Protein AF-A0A4V2WMW3-F1 (afdb_monomer_lite)

Structure (mmCIF, N/CA/C/O backbone):
data_AF-A0A4V2WMW3-F1
#
_entry.id   AF-A0A4V2WMW3-F1
#
loop_
_ato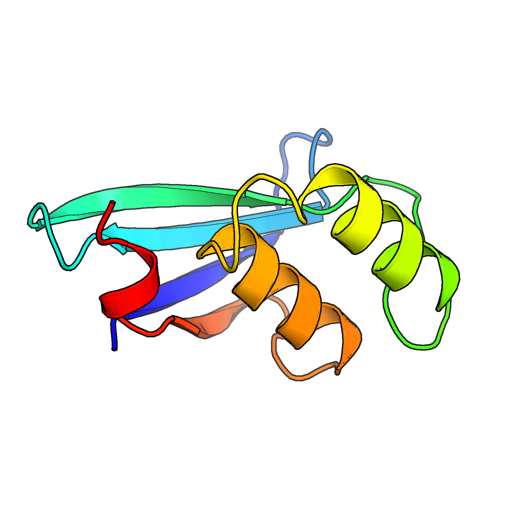m_site.group_PDB
_atom_site.id
_atom_site.type_symbol
_atom_site.label_atom_id
_atom_site.label_alt_id
_atom_site.label_comp_id
_atom_site.label_asym_id
_atom_site.label_entity_id
_atom_site.label_seq_id
_atom_site.pdbx_PDB_ins_code
_atom_site.Cartn_x
_atom_site.Cartn_y
_atom_site.Cartn_z
_atom_site.occupancy
_atom_site.B_iso_or_equiv
_atom_site.auth_seq_id
_atom_site.auth_comp_id
_atom_site.auth_asym_id
_atom_site.auth_atom_id
_atom_site.pdbx_PDB_model_num
ATOM 1 N N . MET A 1 1 ? -3.036 -7.005 13.407 1.00 87.00 1 MET A N 1
ATOM 2 C CA . MET A 1 1 ? -2.403 -6.607 12.131 1.00 87.00 1 MET A CA 1
ATOM 3 C C . MET A 1 1 ? -3.504 -6.277 11.152 1.00 87.00 1 MET A C 1
ATOM 5 O O . MET A 1 1 ? -4.464 -7.036 11.055 1.00 87.00 1 MET A O 1
ATOM 9 N N . ALA A 1 2 ? -3.363 -5.175 10.426 1.00 92.88 2 ALA A N 1
ATOM 10 C CA . ALA A 1 2 ? -4.360 -4.696 9.493 1.00 92.88 2 ALA A CA 1
ATOM 11 C C . ALA A 1 2 ? -4.039 -5.188 8.083 1.00 92.88 2 ALA A C 1
ATOM 13 O O . ALA A 1 2 ? -2.904 -5.092 7.609 1.00 92.88 2 ALA A O 1
ATOM 14 N N . ARG A 1 3 ? -5.055 -5.724 7.410 1.00 95.00 3 ARG A N 1
ATOM 15 C CA . ARG A 1 3 ? -4.924 -6.348 6.095 1.00 95.00 3 ARG A CA 1
ATOM 16 C C . ARG A 1 3 ? -5.341 -5.365 5.005 1.00 95.00 3 ARG A C 1
ATOM 18 O O . ARG A 1 3 ? -6.475 -4.895 4.986 1.00 95.00 3 ARG A O 1
ATOM 25 N N . PHE A 1 4 ? -4.432 -5.084 4.076 1.00 96.19 4 PHE A N 1
ATOM 26 C CA . PHE A 1 4 ? -4.659 -4.156 2.969 1.00 96.19 4 PHE A CA 1
ATOM 27 C C . PHE A 1 4 ? -4.536 -4.879 1.630 1.00 96.19 4 PHE A C 1
ATOM 29 O O . PHE A 1 4 ? -3.588 -5.627 1.409 1.00 96.19 4 PHE A O 1
ATOM 36 N N . LYS A 1 5 ? -5.478 -4.646 0.715 1.00 95.94 5 LYS A N 1
ATOM 37 C CA . LYS A 1 5 ? -5.402 -5.125 -0.668 1.00 95.94 5 LYS A CA 1
ATOM 38 C C . LYS A 1 5 ? -4.482 -4.204 -1.460 1.00 95.94 5 LYS A C 1
ATOM 40 O O . LYS A 1 5 ? -4.813 -3.034 -1.648 1.00 95.94 5 LYS A O 1
ATOM 45 N N . LEU A 1 6 ? -3.354 -4.736 -1.917 1.00 94.62 6 LEU A N 1
ATOM 46 C CA . LEU A 1 6 ? -2.388 -4.035 -2.749 1.00 94.62 6 LEU A CA 1
ATOM 47 C C . LEU A 1 6 ? -2.764 -4.202 -4.223 1.00 94.62 6 LEU A C 1
ATOM 49 O O . LEU A 1 6 ? -2.982 -5.314 -4.697 1.00 94.62 6 LEU A O 1
ATOM 53 N N . SER A 1 7 ? -2.818 -3.106 -4.963 1.00 94.00 7 SER A N 1
ATOM 54 C CA . SER A 1 7 ? -3.062 -3.083 -6.404 1.00 94.00 7 SER A CA 1
ATOM 55 C C . SER A 1 7 ? -2.152 -2.064 -7.077 1.00 94.00 7 SER A C 1
ATOM 57 O O . SER A 1 7 ? -1.505 -1.245 -6.415 1.00 94.00 7 SER A O 1
ATOM 59 N N . ARG A 1 8 ? -2.096 -2.112 -8.410 1.00 91.12 8 ARG A N 1
ATOM 60 C CA . ARG A 1 8 ? -1.521 -1.019 -9.196 1.00 91.12 8 ARG A CA 1
ATOM 61 C C . ARG A 1 8 ? -2.310 0.268 -8.921 1.00 91.12 8 ARG A C 1
ATOM 63 O O . ARG A 1 8 ? -3.505 0.207 -8.626 1.00 91.12 8 ARG A O 1
ATOM 70 N N . ASP A 1 9 ? -1.618 1.402 -8.951 1.00 90.62 9 ASP A N 1
ATOM 71 C CA . ASP A 1 9 ? -2.268 2.710 -9.011 1.00 90.62 9 ASP A CA 1
ATOM 72 C C . ASP A 1 9 ? -2.345 3.141 -10.480 1.00 90.62 9 ASP A C 1
ATOM 74 O O . ASP A 1 9 ? -1.319 3.326 -11.137 1.00 90.62 9 ASP A O 1
ATOM 78 N N . ASP A 1 10 ? -3.565 3.269 -10.993 1.00 85.38 10 ASP A N 1
ATOM 79 C CA . ASP A 1 10 ? -3.825 3.606 -12.395 1.00 85.38 10 ASP A CA 1
ATOM 80 C C . ASP A 1 10 ? -3.805 5.123 -12.651 1.00 85.38 10 ASP A C 1
ATOM 82 O O . ASP A 1 10 ? -3.885 5.562 -13.792 1.00 85.38 10 ASP A O 1
ATOM 86 N N . SER A 1 11 ? -3.640 5.948 -11.608 1.00 83.38 11 SER A N 1
ATOM 87 C CA . SER A 1 11 ? -3.568 7.411 -11.744 1.00 83.38 11 SER A CA 1
ATOM 88 C C . SER A 1 11 ? -2.269 7.921 -12.378 1.00 83.38 11 SER A C 1
ATOM 90 O O . SER A 1 11 ? -2.130 9.122 -12.605 1.00 83.38 11 SER A O 1
ATOM 92 N N . GLY A 1 12 ? -1.282 7.046 -12.587 1.00 77.75 12 GLY A N 1
ATOM 93 C CA . GLY A 1 12 ? 0.027 7.402 -13.139 1.00 77.75 12 GLY A CA 1
ATOM 94 C C . GLY A 1 12 ? 0.924 8.217 -12.200 1.00 77.75 12 GLY A C 1
ATOM 95 O O . GLY A 1 12 ? 2.064 8.489 -12.553 1.00 77.75 12 GLY A O 1
ATOM 96 N N . LYS A 1 13 ? 0.453 8.586 -10.999 1.00 84.44 13 LYS A N 1
ATOM 97 C CA . LYS A 1 13 ? 1.221 9.359 -9.999 1.00 84.44 13 LYS A CA 1
ATOM 98 C C . LYS A 1 13 ? 2.026 8.481 -9.040 1.00 84.44 13 LYS A C 1
ATOM 100 O O . LYS A 1 13 ? 3.026 8.925 -8.479 1.00 84.44 13 LYS A O 1
ATOM 105 N N . HIS A 1 14 ? 1.597 7.239 -8.853 1.00 89.69 14 HIS A N 1
ATOM 106 C CA . HIS A 1 14 ? 2.224 6.256 -7.974 1.00 89.69 14 HIS A CA 1
ATOM 107 C C . HIS A 1 14 ? 2.303 4.905 -8.678 1.00 89.69 14 HIS A C 1
ATOM 109 O O . HIS A 1 14 ? 1.631 4.681 -9.681 1.00 89.69 14 HIS A O 1
ATOM 115 N N . THR A 1 15 ? 3.124 3.988 -8.163 1.00 88.88 15 THR A N 1
ATOM 116 C CA . THR A 1 15 ? 3.219 2.637 -8.748 1.00 88.88 15 THR A CA 1
ATOM 117 C C . THR A 1 15 ? 2.285 1.642 -8.077 1.00 88.88 15 THR A C 1
ATOM 119 O O . THR A 1 15 ? 1.989 0.593 -8.650 1.00 88.88 15 THR A O 1
ATOM 122 N N . TRP A 1 16 ? 1.817 1.950 -6.867 1.00 91.25 16 TRP A N 1
ATOM 123 C CA . TRP A 1 16 ? 0.943 1.076 -6.103 1.00 91.25 16 TRP A CA 1
ATOM 124 C C . TRP A 1 16 ? -0.010 1.847 -5.198 1.00 91.25 16 TRP A C 1
ATOM 126 O O . TRP A 1 16 ? 0.281 2.950 -4.726 1.00 91.25 16 TRP A O 1
ATOM 136 N N . MET A 1 17 ? -1.125 1.193 -4.891 1.00 94.62 17 MET A N 1
ATOM 137 C CA . MET A 1 17 ? -2.060 1.608 -3.860 1.00 94.62 17 MET A CA 1
ATOM 138 C C . MET A 1 17 ? -2.480 0.416 -2.998 1.00 94.62 17 MET A C 1
ATOM 140 O O . MET A 1 17 ? -2.601 -0.702 -3.486 1.00 94.62 17 MET A O 1
ATOM 144 N N . ALA A 1 18 ? -2.717 0.657 -1.716 1.00 95.25 18 ALA A N 1
ATOM 145 C CA . ALA A 1 18 ? -3.163 -0.326 -0.746 1.00 95.25 18 ALA A CA 1
ATOM 146 C C . ALA A 1 18 ? -4.460 0.170 -0.097 1.00 95.25 18 ALA A C 1
ATOM 148 O O . ALA A 1 18 ? -4.477 1.243 0.507 1.00 95.25 18 ALA A O 1
ATOM 149 N N . ARG A 1 19 ? -5.549 -0.589 -0.235 1.00 96.06 19 ARG A N 1
ATOM 150 C CA . ARG A 1 19 ? -6.861 -0.266 0.352 1.00 96.06 19 ARG A CA 1
ATOM 151 C C . ARG A 1 19 ? -7.162 -1.202 1.516 1.00 96.06 19 ARG A C 1
ATOM 153 O O . ARG A 1 19 ? -7.007 -2.412 1.376 1.00 96.06 19 ARG A O 1
ATOM 160 N N . GLY A 1 20 ? -7.612 -0.656 2.634 1.00 95.38 20 GLY A N 1
ATOM 161 C CA . GLY A 1 20 ? -7.964 -1.429 3.823 1.00 95.38 20 GLY A CA 1
ATOM 162 C C . GLY A 1 20 ? -8.626 -0.550 4.872 1.00 95.38 20 GLY A C 1
ATOM 163 O O . GLY A 1 20 ? -8.977 0.596 4.596 1.00 95.38 20 GLY A O 1
ATOM 164 N N . THR A 1 21 ? -8.780 -1.084 6.075 1.00 96.31 21 THR A N 1
ATOM 165 C CA . THR A 1 21 ? -9.357 -0.360 7.210 1.00 96.31 21 THR A CA 1
ATOM 166 C C . THR A 1 21 ? -8.242 0.028 8.169 1.00 96.31 21 THR A C 1
ATOM 168 O O . THR A 1 21 ? -7.413 -0.811 8.520 1.00 96.31 21 THR A O 1
ATOM 171 N N . ASN A 1 22 ? -8.200 1.294 8.585 1.00 92.81 22 ASN A N 1
ATOM 172 C CA . ASN A 1 22 ? -7.300 1.722 9.648 1.00 92.81 22 ASN A CA 1
ATOM 173 C C . ASN A 1 22 ? -7.762 1.072 10.970 1.00 92.81 22 ASN A C 1
ATOM 175 O O . ASN A 1 22 ? -8.885 1.346 11.399 1.00 92.81 22 ASN A O 1
ATOM 179 N N . PRO A 1 23 ? -6.927 0.242 11.621 1.00 92.56 23 PRO A N 1
ATOM 180 C CA . PRO A 1 23 ? -7.301 -0.473 12.841 1.00 92.56 23 PRO A CA 1
ATOM 181 C C . PRO A 1 23 ? -7.531 0.454 14.044 1.00 92.56 23 PRO A C 1
ATOM 183 O O . PRO A 1 23 ? -8.208 0.060 14.984 1.00 92.56 23 PRO A O 1
ATOM 186 N N . GLU A 1 24 ? -6.987 1.672 14.027 1.00 91.38 24 GLU A N 1
ATOM 187 C CA . GLU A 1 24 ? -7.161 2.658 15.097 1.00 91.38 24 GLU A CA 1
ATOM 188 C C . GLU A 1 24 ? -8.511 3.377 15.004 1.00 91.38 24 GLU A C 1
ATOM 190 O O . GLU A 1 24 ? -9.167 3.615 16.011 1.00 91.38 24 GLU A O 1
ATOM 195 N N . THR A 1 25 ? -8.940 3.726 13.788 1.00 91.50 25 THR A N 1
ATOM 196 C CA . THR A 1 25 ? -10.127 4.575 13.579 1.00 91.50 25 THR A CA 1
ATOM 197 C C . THR A 1 25 ? -11.336 3.819 13.035 1.00 91.50 25 THR A C 1
ATOM 199 O O . THR A 1 25 ? -12.417 4.394 12.936 1.00 91.50 25 THR A O 1
ATOM 202 N N . GLY A 1 26 ? -11.165 2.566 12.603 1.00 91.88 26 GLY A N 1
ATOM 203 C CA . GLY A 1 26 ? -12.203 1.775 11.935 1.00 91.88 26 GLY A CA 1
ATOM 204 C C . GLY A 1 26 ? -12.600 2.297 10.547 1.00 91.88 26 GLY A C 1
ATOM 205 O O . GLY A 1 26 ? -13.518 1.765 9.927 1.00 91.88 26 GLY A O 1
ATOM 206 N N . ARG A 1 27 ? -11.926 3.333 10.030 1.00 93.88 27 ARG A N 1
ATOM 207 C CA . ARG A 1 27 ? -12.262 3.975 8.751 1.00 93.88 27 ARG A CA 1
ATOM 208 C C . ARG A 1 27 ? -11.516 3.340 7.586 1.00 93.88 27 ARG A C 1
ATOM 210 O O . ARG A 1 27 ? -10.355 2.947 7.712 1.00 93.88 27 ARG A O 1
ATOM 217 N N . ALA A 1 28 ? -12.164 3.304 6.424 1.00 94.75 28 ALA A N 1
ATOM 218 C CA . ALA A 1 28 ? -11.511 2.919 5.181 1.00 94.75 28 ALA A CA 1
ATOM 219 C C . ALA A 1 28 ? -10.395 3.919 4.833 1.00 94.75 28 ALA A C 1
ATOM 221 O O . ALA A 1 28 ? -10.599 5.132 4.841 1.00 94.75 28 ALA A O 1
ATOM 222 N N . VAL A 1 29 ? -9.211 3.401 4.513 1.00 94.94 29 VAL A N 1
ATOM 223 C CA . VAL A 1 29 ? -8.025 4.182 4.160 1.00 94.94 29 VAL A CA 1
ATOM 224 C C . VAL A 1 29 ? -7.397 3.621 2.891 1.00 94.94 29 VAL A C 1
ATOM 226 O O . VAL A 1 29 ? -7.329 2.411 2.665 1.00 94.94 29 VAL A O 1
ATOM 229 N N . THR A 1 30 ? -6.907 4.535 2.056 1.00 94.44 30 THR A N 1
ATOM 230 C CA . THR A 1 30 ? -6.083 4.218 0.891 1.00 94.44 30 THR A CA 1
ATOM 231 C C . THR A 1 30 ? -4.683 4.775 1.101 1.00 94.44 30 THR A C 1
ATOM 233 O O . THR A 1 30 ? -4.508 5.982 1.241 1.00 94.44 30 THR A O 1
ATOM 236 N N . ILE A 1 31 ? -3.683 3.902 1.078 1.00 93.25 31 ILE A N 1
ATOM 237 C CA . ILE A 1 31 ? -2.264 4.262 1.136 1.00 93.25 31 ILE A CA 1
ATOM 238 C C . ILE A 1 31 ? -1.710 4.164 -0.283 1.00 93.25 31 ILE A C 1
ATOM 240 O O . ILE A 1 31 ? -1.981 3.189 -0.975 1.00 93.25 31 ILE A O 1
ATOM 244 N N . ARG A 1 32 ? -0.941 5.153 -0.738 1.00 92.62 32 ARG A N 1
ATOM 245 C CA . ARG A 1 32 ? -0.324 5.149 -2.075 1.00 92.62 32 ARG A CA 1
ATOM 246 C C . ARG A 1 32 ? 1.173 5.377 -1.974 1.00 92.62 32 ARG A C 1
ATOM 248 O O . ARG A 1 32 ? 1.636 6.109 -1.091 1.00 92.62 32 ARG A O 1
ATOM 255 N N . GLY A 1 33 ? 1.934 4.775 -2.880 1.00 88.69 33 GLY A N 1
ATOM 256 C CA . GLY A 1 33 ? 3.379 4.931 -2.867 1.00 88.69 33 GLY A CA 1
ATOM 257 C C . GLY A 1 33 ? 4.099 4.434 -4.109 1.00 88.69 33 GLY A C 1
ATOM 258 O O . GLY A 1 33 ? 3.512 3.977 -5.089 1.00 88.69 33 GLY A O 1
ATOM 259 N N . GLY A 1 34 ? 5.422 4.556 -4.043 1.00 82.94 34 GLY A N 1
ATOM 260 C CA . GLY A 1 34 ? 6.305 4.368 -5.182 1.00 82.94 34 GLY A CA 1
ATOM 261 C C . GLY A 1 34 ? 6.263 5.549 -6.150 1.00 82.94 34 GLY A C 1
ATOM 262 O O . GLY A 1 34 ? 5.263 6.262 -6.258 1.00 82.94 34 GLY A O 1
ATOM 263 N N . GLN A 1 35 ? 7.382 5.745 -6.837 1.00 82.56 35 GLN A N 1
ATOM 264 C CA . GLN A 1 35 ? 7.539 6.748 -7.878 1.00 82.56 35 GLN A CA 1
ATOM 265 C C . GLN A 1 35 ? 7.528 6.037 -9.241 1.00 82.56 35 GLN A C 1
ATOM 267 O O . GLN A 1 35 ? 8.291 5.084 -9.429 1.00 82.56 35 GLN A O 1
ATOM 272 N N . PRO A 1 36 ? 6.638 6.425 -10.170 1.00 78.62 36 PRO A N 1
ATOM 273 C C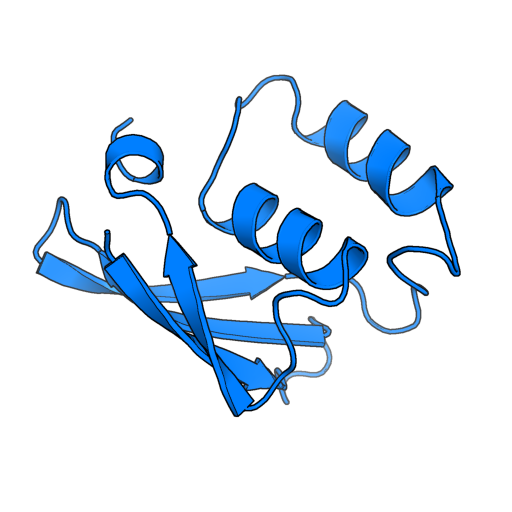A . PRO A 1 36 ? 6.640 5.904 -11.534 1.00 78.62 36 PRO A CA 1
ATOM 274 C C . PRO A 1 36 ? 8.008 6.085 -12.196 1.00 78.62 36 PRO A C 1
ATOM 276 O O . PRO A 1 36 ? 8.651 7.115 -12.016 1.00 78.62 36 PRO A O 1
ATOM 279 N N . GLY A 1 37 ? 8.464 5.077 -12.940 1.00 73.81 37 GLY A N 1
ATOM 280 C CA . GLY A 1 37 ? 9.758 5.114 -13.633 1.00 73.81 37 GLY A CA 1
ATOM 281 C C . GLY A 1 37 ? 10.985 4.956 -12.730 1.00 73.81 37 GLY A C 1
ATOM 282 O O . GLY A 1 37 ? 12.093 4.850 -13.242 1.00 73.81 37 GLY A O 1
ATOM 283 N N . THR A 1 38 ? 10.818 4.889 -11.407 1.00 73.44 38 THR A N 1
ATOM 284 C CA . THR A 1 38 ? 11.921 4.624 -10.481 1.00 73.44 38 THR A CA 1
ATOM 285 C C . THR A 1 38 ? 11.993 3.125 -10.189 1.00 73.44 38 THR A C 1
ATOM 287 O O . THR A 1 38 ? 11.047 2.577 -9.611 1.00 73.44 38 THR A O 1
ATOM 290 N N . PRO A 1 39 ? 13.092 2.438 -10.557 1.00 67.06 39 PRO A N 1
ATOM 291 C CA . PRO A 1 39 ? 13.321 1.066 -10.131 1.00 67.06 39 PRO A CA 1
ATOM 292 C C . PRO A 1 39 ? 13.415 1.022 -8.605 1.00 67.06 39 PRO A C 1
ATOM 294 O O . PRO A 1 39 ? 13.908 1.958 -7.976 1.00 67.06 39 PRO A O 1
ATOM 297 N N . VAL A 1 40 ? 12.919 -0.058 -8.012 1.00 69.44 40 VAL A N 1
ATOM 298 C CA . VAL A 1 40 ? 12.809 -0.236 -6.562 1.00 69.44 40 VAL A CA 1
ATOM 299 C C . VAL A 1 40 ? 13.362 -1.609 -6.164 1.00 69.44 40 VAL A C 1
ATOM 301 O O . VAL A 1 40 ? 13.320 -2.547 -6.959 1.00 69.44 40 VAL A O 1
ATOM 304 N N . GLY A 1 41 ? 13.863 -1.748 -4.935 1.00 65.38 41 GLY A N 1
ATOM 305 C CA . GLY A 1 41 ? 14.364 -3.018 -4.393 1.00 65.38 41 GLY A CA 1
ATOM 306 C C . GLY A 1 41 ? 15.787 -3.327 -4.838 1.00 65.38 41 GLY A C 1
ATOM 307 O O . GLY A 1 41 ? 16.593 -2.415 -4.995 1.00 65.38 41 GLY A O 1
ATOM 308 N N . ARG A 1 42 ? 16.102 -4.607 -5.085 1.00 63.94 42 ARG A N 1
ATOM 309 C CA . ARG A 1 42 ? 17.452 -5.044 -5.514 1.00 63.94 42 ARG A CA 1
ATOM 310 C C . ARG A 1 42 ? 17.969 -4.337 -6.773 1.00 63.94 42 ARG A C 1
ATOM 312 O O . ARG A 1 42 ? 19.174 -4.236 -6.952 1.00 63.94 42 ARG A O 1
ATOM 319 N N . ALA A 1 43 ? 17.069 -3.842 -7.622 1.00 66.69 43 ALA A N 1
ATOM 320 C CA . ALA A 1 43 ? 17.417 -3.087 -8.823 1.00 66.69 43 ALA A CA 1
ATOM 321 C C . ALA A 1 43 ? 17.844 -1.631 -8.539 1.00 66.69 43 ALA A C 1
ATOM 323 O O . ALA A 1 43 ? 18.354 -0.970 -9.437 1.00 66.69 43 ALA A O 1
ATOM 324 N N . ASN A 1 44 ? 17.612 -1.111 -7.327 1.00 67.69 44 ASN A N 1
ATOM 325 C CA . ASN A 1 44 ? 17.992 0.245 -6.929 1.00 67.69 44 ASN A CA 1
ATOM 326 C C . ASN A 1 44 ? 18.141 0.368 -5.395 1.00 67.69 44 ASN A C 1
ATOM 328 O O . ASN A 1 44 ? 17.243 0.897 -4.729 1.00 67.69 44 ASN A O 1
ATOM 332 N N . PRO A 1 45 ? 19.263 -0.089 -4.813 1.00 67.62 45 PRO A N 1
ATOM 333 C CA . PRO A 1 45 ? 19.500 -0.012 -3.367 1.00 67.62 45 PRO A CA 1
ATOM 334 C C . PRO A 1 45 ? 19.558 1.432 -2.829 1.00 67.62 45 PRO A C 1
ATOM 336 O O . PRO A 1 45 ? 19.203 1.680 -1.680 1.00 67.62 45 PRO A O 1
ATOM 339 N N . GLN A 1 46 ? 19.907 2.418 -3.664 1.00 68.31 46 GLN A N 1
ATOM 340 C CA . GLN A 1 46 ? 19.862 3.840 -3.291 1.00 68.31 46 GLN A CA 1
ATOM 341 C C . GLN A 1 46 ? 18.432 4.360 -3.070 1.00 68.31 46 GLN A C 1
ATOM 343 O O . GLN A 1 46 ? 18.237 5.340 -2.347 1.00 68.31 46 GLN A O 1
ATOM 348 N N . SER A 1 47 ? 17.414 3.714 -3.652 1.00 66.88 47 SER A N 1
ATOM 349 C CA . SER A 1 47 ? 16.014 4.091 -3.409 1.00 66.88 47 SER A CA 1
ATOM 350 C C . SER A 1 47 ? 15.585 3.856 -1.960 1.00 66.88 47 SER A C 1
ATOM 352 O O . SER A 1 47 ? 14.798 4.641 -1.437 1.00 66.88 47 SER A O 1
ATOM 354 N N . GLU A 1 48 ? 16.139 2.835 -1.299 1.00 66.81 48 GLU A N 1
ATOM 355 C CA . GLU A 1 48 ? 15.894 2.570 0.121 1.00 66.81 48 GLU A CA 1
ATOM 356 C C . GLU A 1 48 ? 16.561 3.640 0.987 1.00 66.81 48 GLU A C 1
ATOM 358 O O . GLU A 1 48 ? 15.878 4.298 1.767 1.00 66.81 48 GLU A O 1
ATOM 363 N N . GLN A 1 49 ? 17.846 3.928 0.752 1.00 66.50 49 GLN A N 1
ATOM 364 C CA . GLN A 1 49 ? 18.583 4.961 1.494 1.00 66.50 49 GLN A CA 1
ATOM 365 C C . GLN A 1 49 ? 17.973 6.360 1.351 1.00 66.50 49 GLN A C 1
ATOM 367 O O . GLN A 1 49 ? 17.817 7.077 2.335 1.00 66.50 49 GLN A O 1
ATOM 372 N N . THR A 1 50 ? 17.608 6.770 0.134 1.00 66.94 50 THR A N 1
ATOM 373 C CA . THR A 1 50 ? 17.020 8.101 -0.099 1.00 66.94 50 THR A CA 1
ATOM 374 C C . THR A 1 50 ? 15.607 8.219 0.465 1.00 66.94 50 THR A C 1
ATOM 376 O O . THR A 1 50 ? 15.203 9.300 0.894 1.00 66.94 50 THR A O 1
ATOM 379 N N . PHE A 1 51 ? 14.843 7.126 0.486 1.00 68.06 51 PHE A N 1
ATOM 380 C CA . PHE A 1 51 ? 13.534 7.101 1.124 1.00 68.06 51 PHE A CA 1
ATOM 381 C C . PHE A 1 51 ? 13.653 7.123 2.649 1.00 68.06 51 PHE A C 1
ATOM 383 O O . PHE A 1 51 ? 12.911 7.865 3.289 1.00 68.06 51 PHE A O 1
ATOM 390 N N . ASP A 1 52 ? 14.591 6.366 3.219 1.00 67.56 52 ASP A N 1
ATOM 391 C CA . ASP A 1 52 ? 14.882 6.383 4.651 1.00 67.56 52 ASP A CA 1
ATOM 392 C C . ASP A 1 52 ? 15.339 7.772 5.091 1.00 67.56 52 ASP A C 1
ATOM 394 O O . ASP A 1 52 ? 14.679 8.365 5.937 1.00 67.56 52 ASP A O 1
ATOM 398 N N . ALA A 1 53 ? 16.307 8.382 4.403 1.00 63.53 53 ALA A N 1
ATOM 399 C CA . ALA A 1 53 ? 16.761 9.742 4.697 1.00 63.53 53 ALA A CA 1
ATOM 400 C C . ALA A 1 53 ? 15.629 10.791 4.647 1.00 63.53 53 ALA A C 1
ATOM 402 O O . ALA A 1 53 ? 15.607 11.729 5.440 1.00 63.53 53 ALA A O 1
ATOM 403 N N . ARG A 1 54 ? 14.653 10.636 3.738 1.00 62.97 54 ARG A N 1
ATOM 404 C CA . ARG A 1 54 ? 13.483 11.532 3.638 1.00 62.97 54 ARG A CA 1
ATOM 405 C C . ARG A 1 54 ? 12.419 11.280 4.710 1.00 62.97 54 ARG A C 1
ATOM 407 O O . ARG A 1 54 ? 11.580 12.149 4.933 1.00 62.97 54 ARG A O 1
ATOM 414 N N . HIS A 1 55 ? 12.412 10.102 5.331 1.00 61.59 55 HIS A N 1
ATOM 415 C CA . HIS A 1 55 ? 11.358 9.661 6.249 1.00 61.59 55 HIS A CA 1
ATOM 416 C C . HIS A 1 55 ? 11.847 9.316 7.664 1.00 61.59 55 HIS A C 1
ATOM 418 O O . HIS A 1 55 ? 11.016 9.007 8.520 1.00 61.59 55 HIS A O 1
ATOM 424 N N . ASP A 1 56 ? 13.147 9.409 7.942 1.00 58.78 56 ASP A N 1
ATOM 425 C CA . ASP A 1 56 ? 13.742 9.112 9.249 1.00 58.78 56 ASP A CA 1
ATOM 426 C C . ASP A 1 56 ? 13.228 10.036 10.354 1.00 58.78 56 ASP A C 1
ATOM 428 O O . ASP A 1 56 ? 13.013 9.583 11.475 1.00 58.78 56 ASP A O 1
ATOM 432 N N . ALA A 1 57 ? 12.869 11.280 10.023 1.00 54.69 57 ALA A N 1
ATOM 433 C CA . ALA A 1 57 ? 12.224 12.200 10.962 1.00 54.69 57 ALA A CA 1
ATOM 434 C C . ALA A 1 57 ? 10.820 11.745 11.428 1.00 54.69 57 ALA A C 1
ATOM 436 O O . ALA A 1 57 ? 10.304 12.266 12.411 1.00 54.69 57 ALA A O 1
ATOM 437 N N . THR A 1 58 ? 10.181 10.793 10.732 1.00 58.81 58 THR A N 1
ATOM 438 C CA . THR A 1 58 ? 8.785 10.367 10.984 1.00 58.81 58 THR A CA 1
ATOM 439 C C . THR A 1 58 ? 8.638 8.930 11.492 1.00 58.81 58 THR A C 1
ATOM 441 O O . THR A 1 58 ? 7.518 8.476 11.721 1.00 58.81 58 THR A O 1
ATOM 444 N N . GLY A 1 59 ? 9.743 8.199 11.668 1.00 74.50 59 GLY A N 1
ATOM 445 C CA . GLY A 1 59 ? 9.707 6.796 12.083 1.00 74.50 59 GLY A CA 1
ATOM 446 C C . GLY A 1 59 ? 9.068 5.851 11.051 1.00 74.50 59 GLY A C 1
ATOM 447 O O . GLY A 1 59 ? 8.907 6.161 9.866 1.00 74.50 59 GLY A O 1
ATOM 448 N N . MET A 1 60 ? 8.734 4.633 11.488 1.00 83.06 60 MET A N 1
ATOM 449 C CA . MET A 1 60 ? 8.114 3.618 10.629 1.00 83.06 60 MET A CA 1
ATOM 450 C C . MET A 1 60 ? 6.623 3.921 10.439 1.00 83.06 60 MET A C 1
ATOM 452 O O . MET A 1 60 ? 5.843 3.823 11.379 1.00 83.06 60 MET A O 1
ATOM 456 N N . THR A 1 61 ? 6.214 4.225 9.208 1.00 87.81 61 THR A N 1
ATOM 457 C CA . THR A 1 61 ? 4.805 4.454 8.842 1.00 87.81 61 THR A CA 1
ATOM 458 C C . THR A 1 61 ? 4.239 3.280 8.031 1.00 87.81 61 THR A C 1
ATOM 460 O O . THR A 1 61 ? 5.010 2.515 7.441 1.00 87.81 61 THR A O 1
ATOM 463 N N . PRO A 1 62 ? 2.904 3.148 7.888 1.00 90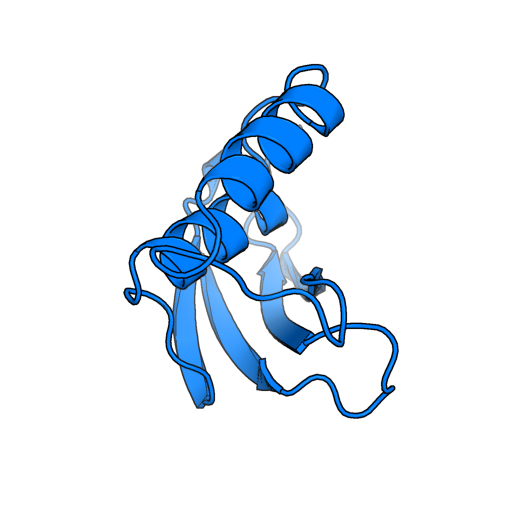.25 62 PRO A N 1
ATOM 464 C CA . PRO A 1 62 ? 2.285 2.107 7.063 1.00 90.25 62 PRO A CA 1
ATOM 465 C C . PRO A 1 62 ? 2.781 2.134 5.610 1.00 90.25 62 PRO A C 1
ATOM 467 O O . PRO A 1 62 ? 2.986 1.095 4.984 1.00 90.25 62 PRO A O 1
ATOM 470 N N . LYS A 1 63 ? 3.039 3.335 5.076 1.00 89.94 63 LYS A N 1
ATOM 471 C CA . LYS A 1 63 ? 3.589 3.528 3.728 1.00 89.94 63 LYS A CA 1
ATOM 472 C C . LYS A 1 63 ? 5.038 3.043 3.622 1.00 89.94 63 LYS A C 1
ATOM 474 O O . LYS A 1 63 ? 5.361 2.341 2.665 1.00 89.94 63 LYS A O 1
ATOM 479 N N . LYS A 1 64 ? 5.893 3.399 4.592 1.00 86.44 64 LYS A N 1
ATOM 480 C CA . LYS A 1 64 ? 7.299 2.952 4.661 1.00 86.44 64 LYS A CA 1
ATOM 481 C C . LYS A 1 64 ? 7.379 1.429 4.760 1.00 86.44 64 LYS A C 1
ATOM 483 O O . LYS A 1 64 ? 8.134 0.810 4.017 1.00 86.44 64 LYS A O 1
ATOM 488 N N . TRP A 1 65 ? 6.516 0.832 5.579 1.00 89.75 65 TRP A N 1
ATOM 489 C CA . TRP A 1 65 ? 6.391 -0.617 5.713 1.00 89.75 65 TRP A CA 1
ATOM 490 C C . TRP A 1 65 ? 6.082 -1.312 4.382 1.00 89.75 65 TRP A C 1
ATOM 492 O O . TRP A 1 65 ? 6.803 -2.226 3.986 1.00 89.75 65 TRP A O 1
ATOM 502 N N . ILE A 1 66 ? 5.065 -0.849 3.643 1.00 89.56 66 ILE A N 1
ATOM 503 C CA . ILE A 1 66 ? 4.730 -1.436 2.335 1.00 89.56 66 ILE A CA 1
ATOM 504 C C . ILE A 1 66 ? 5.885 -1.262 1.343 1.00 89.56 66 ILE A C 1
ATOM 506 O O . ILE A 1 66 ? 6.223 -2.217 0.650 1.00 89.56 66 ILE A O 1
ATOM 510 N N . ASN A 1 67 ? 6.510 -0.081 1.274 1.00 86.44 67 ASN A N 1
ATOM 511 C CA . ASN A 1 67 ? 7.655 0.142 0.384 1.00 86.44 67 ASN A CA 1
ATOM 512 C C . ASN A 1 67 ? 8.795 -0.843 0.669 1.00 86.44 67 ASN A C 1
ATOM 514 O O . ASN A 1 67 ? 9.277 -1.480 -0.266 1.00 86.44 67 ASN A O 1
ATOM 518 N N . LYS A 1 68 ? 9.148 -1.039 1.944 1.00 85.12 68 LYS A N 1
ATOM 519 C CA . LYS A 1 68 ? 10.178 -1.999 2.348 1.00 85.12 68 LYS A CA 1
ATOM 520 C C . LYS A 1 68 ? 9.823 -3.430 1.946 1.00 85.12 68 LYS A C 1
ATOM 522 O O . LYS A 1 68 ? 10.635 -4.130 1.350 1.00 85.12 68 LYS A O 1
ATOM 527 N N . LEU A 1 69 ? 8.576 -3.850 2.169 1.00 87.81 69 LEU A N 1
ATOM 528 C CA . LEU A 1 69 ? 8.118 -5.166 1.717 1.00 87.81 69 LEU A CA 1
ATOM 529 C C . LEU A 1 69 ? 8.147 -5.311 0.191 1.00 87.81 69 LEU A C 1
ATOM 531 O O . LEU A 1 69 ? 8.420 -6.398 -0.314 1.00 87.81 69 LEU A O 1
ATOM 535 N N . ARG A 1 70 ? 7.876 -4.243 -0.566 1.00 84.62 70 ARG A N 1
ATOM 536 C CA . ARG A 1 70 ? 7.997 -4.271 -2.030 1.00 84.62 70 ARG A CA 1
ATOM 537 C C . ARG A 1 70 ? 9.454 -4.388 -2.479 1.00 84.62 70 ARG A C 1
ATOM 539 O O . ARG A 1 70 ? 9.710 -5.125 -3.426 1.00 84.62 70 ARG A O 1
ATOM 546 N N . TRP A 1 71 ? 10.388 -3.719 -1.805 1.00 79.38 71 TRP A N 1
ATOM 547 C CA . TRP A 1 71 ? 11.829 -3.835 -2.071 1.00 79.38 71 TRP A CA 1
ATOM 548 C C . TRP A 1 71 ? 12.370 -5.240 -1.839 1.00 79.38 71 TRP A C 1
ATOM 550 O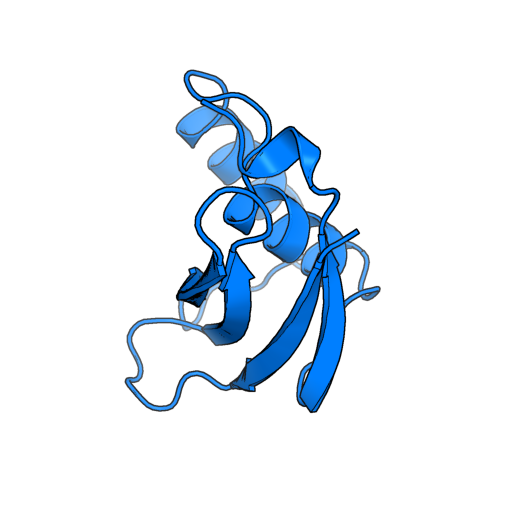 O . TRP A 1 71 ? 13.110 -5.756 -2.676 1.00 79.38 71 TRP A O 1
ATOM 560 N N . ASP A 1 72 ? 11.902 -5.885 -0.776 1.00 81.56 72 ASP A N 1
ATOM 561 C CA . ASP A 1 72 ? 12.212 -7.276 -0.452 1.00 81.56 72 ASP A CA 1
ATOM 562 C C . ASP A 1 72 ? 11.496 -8.298 -1.354 1.00 81.56 72 ASP A C 1
ATOM 564 O O . ASP A 1 72 ? 11.644 -9.503 -1.152 1.00 81.56 72 ASP A O 1
ATOM 568 N N . ASN A 1 73 ? 10.684 -7.846 -2.318 1.00 81.75 73 ASN A N 1
ATOM 569 C CA . ASN A 1 73 ? 9.805 -8.688 -3.135 1.00 81.75 73 ASN A CA 1
ATOM 570 C C . ASN A 1 73 ? 8.802 -9.534 -2.309 1.00 81.75 73 ASN A C 1
ATOM 572 O O . ASN A 1 73 ? 8.349 -10.592 -2.737 1.00 81.75 73 ASN A O 1
ATOM 576 N N . LYS A 1 74 ? 8.432 -9.058 -1.114 1.00 84.31 74 LYS A N 1
ATOM 577 C CA . LYS A 1 74 ? 7.477 -9.693 -0.184 1.00 84.31 74 LYS A CA 1
ATOM 578 C C . LYS A 1 74 ? 6.050 -9.146 -0.301 1.00 84.31 74 LYS A C 1
ATOM 580 O O . LYS A 1 74 ? 5.132 -9.711 0.283 1.00 84.31 74 LYS A O 1
ATOM 585 N N . ALA A 1 75 ? 5.846 -8.060 -1.047 1.00 86.19 75 ALA A N 1
ATOM 586 C CA . ALA A 1 75 ? 4.531 -7.460 -1.295 1.00 86.19 75 ALA A CA 1
ATOM 587 C C . ALA A 1 75 ? 4.239 -7.316 -2.806 1.00 86.19 75 ALA A C 1
ATOM 589 O O . ALA A 1 75 ? 4.248 -6.203 -3.343 1.00 86.19 75 ALA A O 1
ATOM 590 N N . PRO A 1 76 ? 3.998 -8.429 -3.523 1.00 85.81 76 PRO A N 1
ATOM 591 C CA . PRO A 1 76 ? 3.572 -8.386 -4.919 1.00 85.81 76 PRO A CA 1
ATOM 592 C C . PRO A 1 76 ? 2.213 -7.689 -5.080 1.00 85.81 76 PRO A C 1
ATOM 594 O O . PRO A 1 76 ? 1.353 -7.733 -4.198 1.00 85.81 76 PRO A O 1
ATOM 597 N N . LEU A 1 77 ? 2.008 -7.047 -6.232 1.00 87.81 77 LEU A N 1
ATOM 598 C CA . LEU A 1 77 ? 0.728 -6.423 -6.577 1.00 87.81 77 LEU A CA 1
ATOM 599 C C . LEU A 1 77 ? -0.392 -7.477 -6.669 1.00 87.81 77 LEU A C 1
ATOM 601 O O . LEU A 1 77 ? -0.137 -8.657 -6.902 1.00 87.81 77 LEU A O 1
ATOM 605 N N . ASN A 1 78 ? -1.642 -7.035 -6.506 1.00 89.50 78 ASN A N 1
ATOM 606 C CA . ASN A 1 78 ? -2.861 -7.859 -6.504 1.00 89.50 78 ASN A CA 1
ATOM 607 C C . ASN A 1 78 ? -2.949 -8.880 -5.358 1.00 89.50 78 ASN A C 1
ATOM 609 O O . ASN A 1 78 ? -3.753 -9.811 -5.406 1.00 89.50 78 ASN A O 1
ATOM 613 N N . ARG A 1 79 ? -2.150 -8.697 -4.305 1.00 92.38 79 ARG A N 1
ATOM 614 C CA . ARG A 1 79 ? -2.156 -9.522 -3.091 1.00 92.38 79 ARG A CA 1
ATOM 615 C C . ARG A 1 79 ? -2.511 -8.680 -1.874 1.00 92.38 79 ARG A C 1
ATOM 617 O O . ARG A 1 79 ? -2.676 -7.465 -1.956 1.00 92.38 79 ARG A O 1
ATOM 624 N N . PHE A 1 80 ? -2.668 -9.345 -0.739 1.00 93.75 80 PHE A N 1
ATOM 625 C CA . PHE A 1 80 ? -2.834 -8.662 0.532 1.00 93.75 80 PHE A CA 1
ATOM 626 C C . PHE A 1 80 ? -1.483 -8.461 1.204 1.00 93.75 80 PHE A C 1
ATOM 628 O O . PHE A 1 80 ? -0.611 -9.320 1.116 1.00 93.75 80 PHE A O 1
ATOM 635 N N . VAL A 1 81 ? -1.344 -7.330 1.883 1.00 93.94 81 VAL A N 1
ATOM 636 C CA . VAL A 1 81 ? -0.212 -7.016 2.746 1.00 93.94 81 VAL A CA 1
ATOM 637 C C . VAL A 1 81 ? -0.717 -6.798 4.164 1.00 93.94 81 VAL A C 1
ATOM 639 O O . VAL A 1 81 ? -1.777 -6.202 4.374 1.00 93.94 81 VAL A O 1
ATOM 642 N N . GLU A 1 82 ? 0.041 -7.299 5.128 1.00 94.62 82 GLU A N 1
ATOM 643 C CA . GLU A 1 82 ? -0.230 -7.108 6.545 1.00 94.62 82 GLU A CA 1
ATOM 644 C C . GLU A 1 82 ? 0.630 -5.971 7.075 1.00 94.62 82 GLU A C 1
ATOM 646 O O . GLU A 1 82 ? 1.847 -5.926 6.868 1.00 94.62 82 GLU A O 1
ATOM 651 N N . ILE A 1 83 ? -0.023 -5.027 7.740 1.00 92.56 83 ILE A N 1
ATOM 652 C CA . ILE A 1 83 ? 0.616 -3.866 8.341 1.00 92.56 83 ILE A CA 1
ATOM 653 C C . ILE A 1 83 ? 0.396 -3.957 9.852 1.00 92.56 83 ILE A C 1
ATOM 655 O O . ILE A 1 83 ? -0.751 -4.075 10.290 1.00 92.56 83 ILE A O 1
ATOM 659 N N . PRO A 1 84 ? 1.456 -3.913 10.675 1.00 93.44 84 PRO A N 1
ATOM 660 C CA . PRO A 1 84 ? 1.298 -3.906 12.122 1.00 93.44 84 PRO A CA 1
ATOM 661 C C . PRO A 1 84 ? 0.453 -2.715 12.594 1.00 93.44 84 PRO A C 1
ATOM 663 O O . PRO A 1 84 ? 0.727 -1.575 12.223 1.00 93.44 84 PRO A O 1
ATOM 666 N N . ASP A 1 85 ? -0.533 -2.966 13.459 1.00 91.44 85 ASP A N 1
ATOM 667 C CA . ASP A 1 85 ? -1.507 -1.945 13.894 1.00 91.44 85 ASP A CA 1
ATOM 668 C C . ASP A 1 85 ? -0.829 -0.773 14.614 1.00 91.44 85 ASP A C 1
ATOM 670 O O . ASP A 1 85 ? -1.250 0.374 14.499 1.00 91.44 85 ASP A O 1
ATOM 674 N N . ARG A 1 86 ? 0.291 -1.055 15.291 1.00 90.12 86 ARG A N 1
ATOM 675 C CA . ARG A 1 86 ? 1.143 -0.052 15.941 1.00 90.12 86 ARG A CA 1
ATOM 676 C C . ARG A 1 86 ? 1.668 1.027 14.993 1.00 90.12 86 ARG A C 1
ATOM 678 O O . ARG A 1 86 ? 1.994 2.099 15.468 1.00 90.12 86 ARG A O 1
ATOM 685 N N . LEU A 1 87 ? 1.757 0.757 13.686 1.00 89.56 87 LEU A N 1
ATOM 686 C CA . LEU A 1 87 ? 2.218 1.745 12.704 1.00 89.56 87 LEU A CA 1
ATOM 687 C C . LEU A 1 87 ? 1.142 2.783 12.366 1.00 89.56 87 LEU A C 1
ATOM 689 O O . LEU A 1 87 ? 1.441 3.758 11.689 1.00 89.56 87 LEU A O 1
ATOM 693 N N . PHE A 1 88 ? -0.108 2.567 12.780 1.00 86.88 88 PHE A N 1
ATOM 694 C CA . PHE A 1 88 ? -1.188 3.535 12.590 1.00 86.88 88 PHE A CA 1
ATOM 695 C C . PHE A 1 88 ? -1.323 4.499 13.766 1.00 86.88 88 PHE A C 1
ATOM 697 O O . PHE A 1 88 ? -1.798 5.608 13.556 1.00 86.88 88 PHE A O 1
ATOM 704 N N . ARG A 1 89 ? -0.855 4.093 14.953 1.00 82.12 89 ARG A N 1
ATOM 705 C CA . ARG A 1 89 ? -0.871 4.908 16.169 1.00 82.12 89 ARG A CA 1
ATOM 706 C C . ARG A 1 89 ? 0.110 6.067 16.006 1.00 82.12 89 ARG A C 1
ATOM 708 O O . ARG A 1 89 ? 1.269 5.833 15.659 1.00 82.12 89 ARG A O 1
ATOM 715 N N . LYS A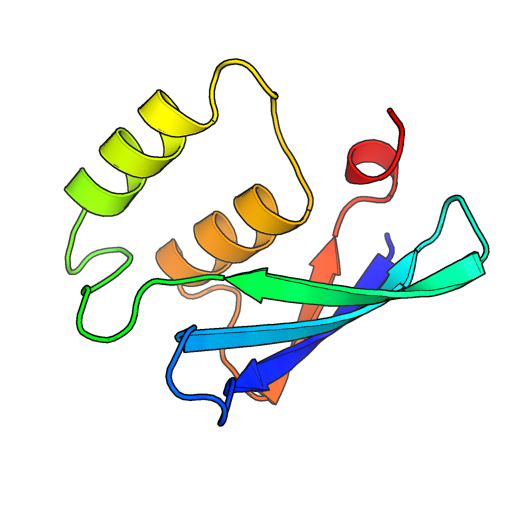 1 90 ? -0.375 7.287 16.211 1.00 64.69 90 LYS A N 1
ATOM 716 C CA . LYS A 1 90 ? 0.458 8.492 16.271 1.00 64.69 90 LYS A CA 1
ATOM 717 C C . LYS A 1 90 ? 1.015 8.714 17.667 1.00 64.69 90 LYS A C 1
ATOM 719 O O . LYS A 1 90 ? 0.302 8.377 18.636 1.00 64.69 90 LYS A O 1
#

pLDDT: mean 83.29, std 11.41, range [54.69, 96.31]

Sequence (90 aa):
MARFKLSRDDSGKHTWMARGTNPETGRAVTIRGGQPGTPVGRANPQSEQTFDARHDATGMTPKKWINKLRWDNKAPLNRFVEIPDRLFRK

Secondary structure (DSSP, 8-state):
-EEEEEE--TTSS-SEEEEEE-TTT--EEEEEE--TT---GGG-HHHHHHHHHHHG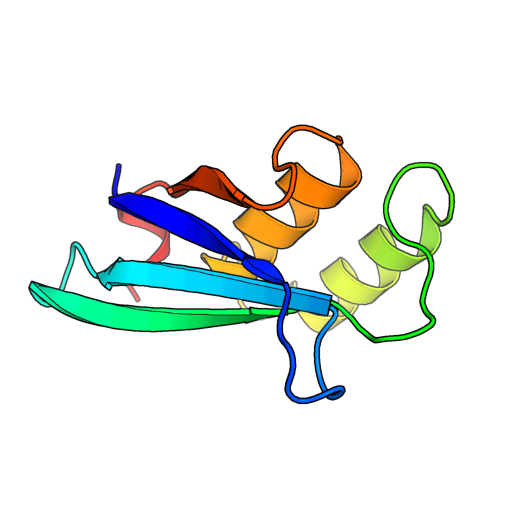GG-S-HHHHHHHHHHTT-S-TTSEEEE-GGGT--

Organism: NCBI:txid2545761

Foldseek 3Di:
DWKWAKAQDPPLQAGIKTWTAQPVPRDIDIDTHHGPPDDAAPVCPVVLVVVCVVCVVPPDAQNNVQSVCVNVVNRDHRDMDDDPSVNSPD

Radius of gyration: 12.69 Å; chains: 1; bounding box: 32×22×30 Å